Protein AF-A0A2N5KR22-F1 (afdb_monomer)

Solvent-accessible surface area (backbone atoms only — not comparable to full-atom values): 5818 Å² total; per-residue (Å²): 131,83,68,74,38,32,64,61,71,84,89,62,55,56,68,60,38,45,53,48,35,46,60,48,21,77,74,44,60,75,69,52,14,54,55,34,52,60,44,80,78,67,68,94,48,79,96,45,46,79,30,46,75,35,25,18,42,48,71,52,54,50,52,42,28,62,75,69,72,47,56,73,71,57,40,55,50,42,51,50,52,36,47,74,48,37,38,18,33,44,55,44,50,50,41,43,53,53,54,53,62,75,74,108

Foldseek 3Di:
DDDQFQDADPPDDLVVLLVVLQVVLVVDDVLLVVLSVLSVVLDDDPVCVVQSRAGAGVVLLVLLCVLSVHDDPRSVSNSVSCNVSRHTNSSSVSSNVVSVVVVD

pLDDT: mean 92.42, std 8.61, range [47.16, 98.44]

Mean predicted aligned error: 3.44 Å

Structure (mmCIF, N/CA/C/O backbone):
data_AF-A0A2N5KR22-F1
#
_entry.id   AF-A0A2N5KR22-F1
#
loop_
_atom_site.group_PDB
_atom_site.id
_atom_site.type_symbol
_atom_site.label_atom_id
_atom_site.label_alt_id
_atom_site.label_comp_id
_atom_site.label_asym_id
_atom_site.label_entity_id
_atom_site.label_seq_id
_atom_site.pdbx_PDB_ins_code
_atom_site.Cartn_x
_atom_site.Cartn_y
_atom_site.Cartn_z
_atom_site.occupancy
_atom_site.B_iso_or_equiv
_atom_site.auth_seq_id
_atom_site.auth_comp_id
_atom_site.auth_asym_id
_atom_site.auth_atom_id
_atom_site.pdbx_PDB_model_num
ATOM 1 N N . MET A 1 1 ? -10.400 3.507 -18.152 1.00 47.16 1 MET A N 1
ATOM 2 C CA . MET A 1 1 ? -10.446 2.326 -17.262 1.00 47.16 1 MET A CA 1
ATOM 3 C C . MET A 1 1 ? -9.084 2.183 -16.614 1.00 47.16 1 MET A C 1
ATOM 5 O O . MET A 1 1 ? -8.102 2.185 -17.346 1.00 47.16 1 MET A O 1
ATOM 9 N N . ARG A 1 2 ? -9.010 2.102 -15.281 1.00 63.50 2 ARG A N 1
ATOM 10 C CA . ARG A 1 2 ? -7.782 1.649 -14.611 1.00 63.50 2 ARG A CA 1
ATOM 11 C C . ARG A 1 2 ? -7.513 0.202 -15.036 1.00 63.50 2 ARG A C 1
ATOM 13 O O . ARG A 1 2 ? -8.462 -0.558 -15.234 1.00 63.50 2 ARG A O 1
ATOM 20 N N . GLY A 1 3 ? -6.246 -0.164 -15.220 1.00 75.88 3 GLY A N 1
ATOM 21 C CA . GLY A 1 3 ? -5.867 -1.573 -15.355 1.00 75.88 3 GLY A CA 1
ATOM 22 C C . GLY A 1 3 ? -6.217 -2.353 -14.081 1.00 75.88 3 GLY A C 1
ATOM 23 O O . GLY A 1 3 ? -6.673 -1.779 -13.100 1.00 75.88 3 GLY A O 1
ATOM 24 N N . ARG A 1 4 ? -5.983 -3.671 -14.052 1.00 92.12 4 ARG A N 1
ATOM 25 C CA . ARG A 1 4 ? -6.224 -4.473 -12.829 1.00 92.12 4 ARG A CA 1
ATOM 26 C C . ARG A 1 4 ? -5.252 -4.149 -11.687 1.00 92.12 4 ARG A C 1
ATOM 28 O O . ARG A 1 4 ? -5.541 -4.439 -10.530 1.00 92.12 4 ARG A O 1
ATOM 35 N N . ARG A 1 5 ? -4.103 -3.555 -12.011 1.00 95.25 5 ARG A N 1
ATOM 36 C CA . ARG A 1 5 ? -3.016 -3.259 -11.078 1.00 95.25 5 ARG A CA 1
ATOM 37 C C . ARG A 1 5 ? -2.600 -1.801 -11.171 1.00 95.25 5 ARG A C 1
ATOM 39 O O . ARG A 1 5 ? -2.725 -1.198 -12.238 1.00 95.25 5 ARG A O 1
ATOM 46 N N . VAL A 1 6 ? -2.044 -1.303 -10.071 1.00 94.75 6 VAL A N 1
ATOM 47 C CA . VAL A 1 6 ? -1.240 -0.082 -10.030 1.00 94.75 6 VAL A CA 1
ATOM 48 C C . VAL A 1 6 ? -0.216 -0.124 -11.173 1.00 94.75 6 VAL A C 1
ATOM 50 O O . VAL A 1 6 ? 0.457 -1.151 -11.327 1.00 94.75 6 VAL A O 1
ATOM 53 N N . PRO A 1 7 ? -0.107 0.939 -11.993 1.00 92.75 7 PRO A N 1
ATOM 54 C CA . PRO A 1 7 ? 0.935 1.041 -13.006 1.00 92.75 7 PRO A CA 1
ATOM 55 C C . PRO A 1 7 ? 2.311 0.858 -12.368 1.00 92.75 7 PRO A C 1
ATOM 57 O O . PRO A 1 7 ? 2.594 1.433 -11.321 1.00 92.75 7 PRO A O 1
ATOM 60 N N . PHE A 1 8 ? 3.144 0.020 -12.973 1.00 88.19 8 PHE A N 1
ATOM 61 C CA . PHE A 1 8 ? 4.439 -0.339 -12.417 1.00 88.19 8 PHE A CA 1
ATOM 62 C C . PHE A 1 8 ? 5.453 -0.450 -13.544 1.00 88.19 8 PHE A C 1
ATOM 64 O O . PHE A 1 8 ? 5.374 -1.373 -14.357 1.00 88.19 8 PHE A O 1
ATOM 71 N N . ASP A 1 9 ? 6.396 0.486 -13.571 1.00 80.25 9 ASP A N 1
ATOM 72 C CA . ASP A 1 9 ? 7.478 0.489 -14.544 1.00 80.25 9 ASP A CA 1
ATOM 73 C C . ASP A 1 9 ? 8.689 -0.255 -13.970 1.00 80.25 9 ASP A C 1
ATOM 75 O O . ASP A 1 9 ? 9.176 0.032 -12.873 1.00 80.25 9 ASP A O 1
ATOM 79 N N . ALA A 1 10 ? 9.188 -1.239 -14.716 1.00 64.50 10 ALA A N 1
ATOM 80 C CA . ALA A 1 10 ? 10.449 -1.894 -14.399 1.00 64.50 10 ALA A CA 1
ATOM 81 C C . ALA A 1 10 ? 11.630 -1.014 -14.866 1.00 64.50 10 ALA A C 1
ATOM 83 O O . ALA A 1 10 ? 11.534 -0.419 -15.942 1.00 64.50 10 ALA A O 1
ATOM 84 N N . PRO A 1 11 ? 12.760 -0.950 -14.132 1.00 60.09 11 PRO A N 1
ATOM 85 C CA . PRO A 1 11 ? 13.100 -1.696 -12.920 1.00 60.09 11 PRO A CA 1
ATOM 86 C C . PRO A 1 11 ? 12.982 -0.827 -11.654 1.00 60.09 11 PRO A C 1
ATOM 88 O O . PRO A 1 11 ? 13.963 -0.249 -11.182 1.00 60.09 11 PRO A O 1
ATOM 91 N N . ALA A 1 12 ? 11.791 -0.723 -11.065 1.00 71.62 12 ALA A N 1
ATOM 92 C CA . ALA A 1 12 ? 11.668 -0.085 -9.760 1.00 71.62 12 ALA A CA 1
ATOM 93 C C . ALA A 1 12 ? 12.253 -0.983 -8.648 1.00 71.62 12 ALA A C 1
ATOM 95 O O . ALA A 1 12 ? 11.888 -2.150 -8.512 1.00 71.62 12 ALA A O 1
ATOM 96 N N . HIS A 1 13 ? 13.168 -0.440 -7.837 1.00 87.81 13 HIS A N 1
ATOM 97 C CA . HIS A 1 13 ? 13.760 -1.152 -6.700 1.00 87.81 13 HIS A CA 1
ATOM 98 C C . HIS A 1 13 ? 12.812 -1.122 -5.497 1.00 87.81 13 HIS A C 1
ATOM 100 O O . HIS A 1 13 ? 12.501 -0.046 -4.983 1.00 87.81 13 HIS A O 1
ATOM 106 N N . PHE A 1 14 ? 12.383 -2.296 -5.032 1.00 93.00 14 PHE A N 1
ATOM 107 C CA . PHE A 1 14 ? 11.381 -2.454 -3.974 1.00 93.00 14 PHE A CA 1
ATOM 108 C C . PHE A 1 14 ? 11.694 -1.653 -2.699 1.00 93.00 14 PHE A C 1
ATOM 110 O O . PHE A 1 14 ? 10.817 -0.977 -2.161 1.00 93.00 14 PHE A O 1
ATOM 117 N N . GLU A 1 15 ? 12.944 -1.668 -2.237 1.00 94.12 15 GLU A N 1
ATOM 118 C CA . GLU A 1 15 ? 13.376 -0.932 -1.047 1.00 94.12 15 GLU A CA 1
ATOM 119 C C . GLU A 1 15 ? 13.249 0.577 -1.241 1.00 94.12 15 GLU A C 1
ATOM 121 O O . GLU A 1 15 ? 12.761 1.269 -0.352 1.00 94.12 15 GLU A O 1
ATOM 126 N N . ARG A 1 16 ? 13.613 1.088 -2.425 1.00 93.56 16 ARG A N 1
ATOM 127 C CA . ARG A 1 16 ? 13.468 2.516 -2.741 1.00 93.56 16 ARG A CA 1
ATOM 128 C C . ARG A 1 16 ? 12.004 2.930 -2.764 1.00 93.56 16 ARG A C 1
ATOM 130 O O . ARG A 1 16 ? 11.676 3.998 -2.264 1.00 93.56 16 ARG A O 1
ATOM 137 N N . LEU A 1 17 ? 11.127 2.081 -3.301 1.00 95.12 17 LEU A N 1
ATOM 138 C CA . LEU A 1 17 ? 9.685 2.324 -3.259 1.00 95.12 17 LEU A CA 1
ATOM 139 C C . LEU A 1 17 ? 9.147 2.299 -1.822 1.00 95.12 17 LEU A C 1
ATOM 141 O O . LEU A 1 17 ? 8.285 3.103 -1.480 1.00 95.12 17 LEU A O 1
ATOM 145 N N . THR A 1 18 ? 9.669 1.414 -0.966 1.00 96.94 18 THR A N 1
ATOM 146 C CA . THR A 1 18 ? 9.316 1.381 0.463 1.00 96.94 18 THR A CA 1
ATOM 147 C C . THR A 1 18 ? 9.763 2.666 1.169 1.00 96.94 18 THR A C 1
ATOM 149 O O . THR A 1 18 ? 8.984 3.270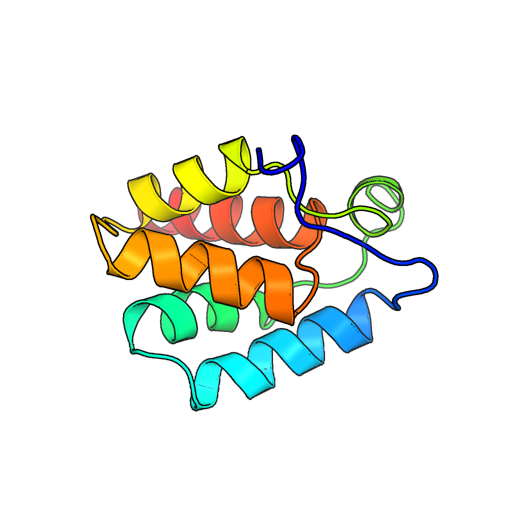 1.903 1.00 96.94 18 THR A O 1
ATOM 152 N N . GLU A 1 19 ? 10.997 3.119 0.939 1.00 96.19 19 GLU A N 1
ATOM 153 C CA . GLU A 1 19 ? 11.514 4.373 1.499 1.00 96.19 19 GLU A CA 1
ATOM 154 C C . GLU A 1 19 ? 10.713 5.587 1.025 1.00 96.19 19 GLU A C 1
ATOM 156 O O . GLU A 1 19 ? 10.358 6.447 1.832 1.00 96.19 19 GLU A O 1
ATOM 161 N N . GLU A 1 20 ? 10.398 5.648 -0.269 1.00 95.56 20 GLU A N 1
ATOM 162 C CA . GLU A 1 20 ? 9.601 6.732 -0.833 1.00 95.56 20 GLU A CA 1
ATOM 163 C C . GLU A 1 20 ? 8.189 6.740 -0.249 1.00 95.56 20 GLU A C 1
ATOM 165 O O . GLU A 1 20 ? 7.704 7.793 0.160 1.00 95.56 20 GLU A O 1
ATOM 170 N N . ALA A 1 21 ? 7.565 5.570 -0.088 1.00 96.94 21 ALA A N 1
ATOM 171 C CA . ALA A 1 21 ? 6.266 5.459 0.564 1.00 96.94 21 ALA A CA 1
ATOM 172 C C . ALA A 1 21 ? 6.282 6.041 1.983 1.00 96.94 21 ALA A C 1
ATOM 174 O O . ALA A 1 21 ? 5.361 6.762 2.364 1.00 96.94 21 ALA A O 1
ATOM 175 N N . LEU A 1 22 ? 7.339 5.778 2.754 1.00 97.75 22 LEU A N 1
ATOM 176 C CA . LEU A 1 22 ? 7.494 6.320 4.104 1.00 97.75 22 LEU A CA 1
ATOM 177 C C . LEU A 1 22 ? 7.729 7.835 4.107 1.00 97.75 22 LEU A C 1
ATOM 179 O O . LEU A 1 22 ? 7.227 8.517 4.995 1.00 97.75 22 LEU A O 1
ATOM 183 N N . ARG A 1 23 ? 8.438 8.387 3.115 1.00 96.44 23 ARG A N 1
ATOM 184 C CA . ARG A 1 23 ? 8.595 9.847 2.969 1.00 96.44 23 ARG A CA 1
ATOM 185 C C . ARG A 1 23 ? 7.286 10.526 2.586 1.00 96.44 23 ARG A C 1
ATOM 187 O O . ARG A 1 23 ? 6.9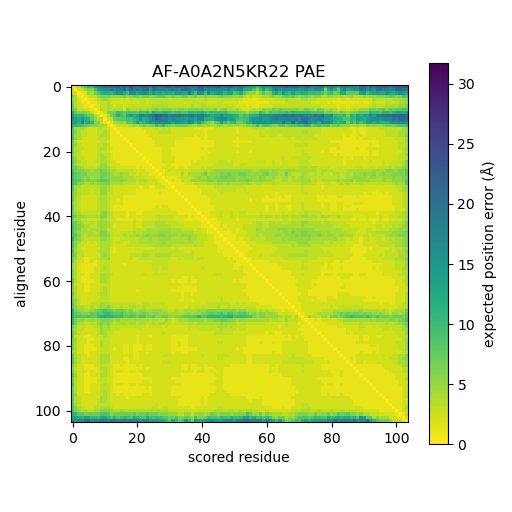41 11.557 3.161 1.00 96.44 23 ARG A O 1
ATOM 194 N N . VAL A 1 24 ? 6.560 9.948 1.632 1.00 95.12 24 VAL A N 1
ATOM 195 C CA . VAL A 1 24 ? 5.244 10.430 1.196 1.00 95.12 24 VAL A CA 1
ATOM 196 C C . VAL A 1 24 ? 4.251 10.380 2.359 1.00 95.12 24 VAL A C 1
ATOM 198 O O . VAL A 1 24 ? 3.483 11.320 2.545 1.00 95.12 24 VAL A O 1
ATOM 201 N N . ALA A 1 25 ? 4.349 9.375 3.234 1.00 96.56 25 ALA A N 1
ATOM 202 C CA . ALA A 1 25 ? 3.501 9.250 4.418 1.00 96.56 25 ALA A CA 1
ATOM 203 C C . ALA A 1 25 ? 3.500 10.478 5.349 1.00 96.56 25 ALA A C 1
ATOM 205 O O . ALA A 1 25 ? 2.520 10.699 6.063 1.00 96.56 25 ALA A O 1
ATOM 206 N N . GLU A 1 26 ? 4.580 11.265 5.353 1.00 94.56 26 GLU A N 1
ATOM 207 C CA . GLU A 1 26 ? 4.708 12.473 6.176 1.00 94.56 26 GLU A CA 1
ATOM 208 C C . GLU A 1 26 ? 4.044 13.711 5.562 1.00 94.56 26 GLU A C 1
ATOM 210 O O . GLU A 1 26 ? 3.859 14.716 6.246 1.00 94.56 26 GLU A O 1
ATOM 215 N N . ARG A 1 27 ? 3.685 13.653 4.278 1.00 93.00 27 ARG A N 1
ATOM 216 C CA . ARG A 1 27 ? 3.078 14.764 3.528 1.00 93.00 27 ARG A CA 1
ATOM 217 C C . ARG A 1 27 ? 1.629 14.490 3.141 1.00 93.00 27 ARG A C 1
ATOM 219 O O . ARG A 1 27 ? 0.893 15.425 2.845 1.00 93.00 27 ARG A O 1
ATOM 226 N N . GLU A 1 28 ? 1.241 13.221 3.135 1.00 90.69 28 GLU A N 1
ATOM 227 C CA . GLU A 1 28 ? -0.109 12.788 2.807 1.00 90.69 28 GLU A CA 1
ATOM 228 C C . GLU A 1 28 ? -1.110 13.041 3.947 1.00 90.69 28 GLU A C 1
ATOM 230 O O . GLU A 1 28 ? -0.733 13.084 5.126 1.00 90.69 28 GLU A O 1
ATOM 235 N N . PRO A 1 29 ? -2.413 13.137 3.627 1.00 89.06 29 PRO A N 1
ATOM 236 C CA . PRO A 1 29 ? -3.473 13.259 4.618 1.00 89.06 29 PRO A CA 1
ATOM 237 C C . PRO A 1 29 ? -3.445 12.144 5.674 1.00 89.06 29 PRO A C 1
ATOM 239 O O . PRO A 1 29 ? -2.954 11.038 5.411 1.00 89.06 29 PRO A O 1
ATOM 242 N N . PRO A 1 30 ? -4.013 12.384 6.875 1.00 88.06 30 PRO A N 1
ATOM 243 C CA . PRO A 1 30 ? -3.803 11.525 8.040 1.00 88.06 30 PRO A CA 1
ATOM 244 C C . PRO A 1 30 ? -4.077 10.029 7.828 1.00 88.06 30 PRO A C 1
ATOM 246 O O . PRO A 1 30 ? -3.377 9.199 8.412 1.00 88.06 30 PRO A O 1
ATOM 249 N N . TYR A 1 31 ? -5.074 9.659 7.019 1.00 89.25 31 TYR A N 1
ATOM 250 C CA . TYR A 1 31 ? -5.420 8.256 6.771 1.00 89.25 31 TYR A CA 1
ATOM 251 C C . TYR A 1 31 ? -4.469 7.589 5.760 1.00 89.25 31 TYR A C 1
ATOM 253 O O . TYR A 1 31 ? -3.976 6.498 6.049 1.00 89.25 31 TYR A O 1
ATOM 261 N N . VAL A 1 32 ? -4.126 8.245 4.640 1.00 94.12 32 VAL A N 1
ATOM 262 C CA . VAL A 1 32 ? -3.132 7.733 3.673 1.00 94.12 32 VAL A CA 1
ATOM 263 C C . VAL A 1 32 ? -1.776 7.608 4.355 1.00 94.12 32 VAL A C 1
ATOM 265 O O . VAL A 1 32 ? -1.164 6.538 4.334 1.00 94.12 32 VAL A O 1
ATOM 268 N N . GLY A 1 33 ? -1.338 8.665 5.044 1.00 95.81 33 GLY A N 1
ATOM 269 C CA . GLY A 1 33 ? -0.073 8.661 5.769 1.00 95.81 33 GLY A CA 1
ATOM 270 C C . GLY A 1 33 ? -0.017 7.558 6.827 1.00 95.81 33 GLY A C 1
ATOM 271 O O . GLY A 1 33 ? 1.010 6.907 7.010 1.00 95.81 33 GLY A O 1
ATOM 272 N N . ARG A 1 34 ? -1.131 7.264 7.510 1.00 95.25 34 ARG A N 1
ATOM 273 C CA . ARG A 1 34 ? -1.195 6.146 8.467 1.00 95.25 34 ARG A CA 1
ATOM 274 C C . ARG A 1 34 ? -1.012 4.786 7.794 1.00 95.25 34 ARG A C 1
ATOM 276 O O . ARG A 1 34 ? -0.327 3.943 8.370 1.00 95.25 34 ARG A O 1
ATOM 283 N N . LEU A 1 35 ? -1.604 4.565 6.620 1.00 97.06 35 LEU A N 1
ATOM 284 C CA . LEU A 1 35 ? -1.439 3.317 5.871 1.00 97.06 35 LEU A CA 1
ATOM 285 C C . LEU A 1 35 ? -0.002 3.127 5.392 1.00 97.06 35 LEU A C 1
ATOM 287 O O . LEU A 1 35 ? 0.568 2.058 5.596 1.00 97.06 35 LEU A O 1
ATOM 291 N N . LEU A 1 36 ? 0.602 4.166 4.817 1.00 97.75 36 LEU A N 1
ATOM 292 C CA . LEU A 1 36 ? 1.970 4.101 4.306 1.00 97.75 36 LEU A CA 1
ATOM 293 C C . LEU A 1 36 ? 2.992 3.846 5.426 1.00 97.75 36 LEU A C 1
ATOM 295 O O . LEU A 1 36 ? 3.900 3.036 5.251 1.00 97.75 36 LEU A O 1
ATOM 299 N N . ARG A 1 37 ? 2.795 4.416 6.625 1.00 97.88 37 ARG A N 1
ATOM 300 C CA . ARG A 1 37 ? 3.649 4.137 7.801 1.00 97.88 37 ARG A CA 1
ATOM 301 C C . ARG A 1 37 ? 3.649 2.667 8.238 1.00 97.88 37 ARG A C 1
ATOM 303 O O . ARG A 1 37 ? 4.580 2.240 8.918 1.00 97.88 37 ARG A O 1
ATOM 310 N N . LEU A 1 38 ? 2.658 1.860 7.843 1.00 97.75 38 LEU A N 1
ATOM 311 C CA . LEU A 1 38 ? 2.663 0.413 8.113 1.00 97.75 38 LEU A CA 1
ATOM 312 C C . LEU A 1 38 ? 3.773 -0.332 7.362 1.00 97.75 38 LEU A C 1
ATO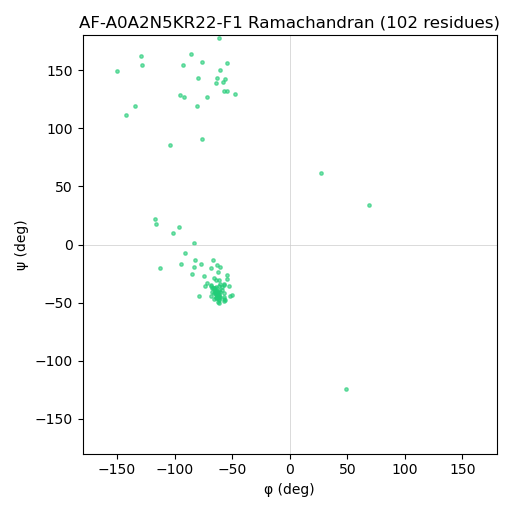M 314 O O . LEU A 1 38 ? 4.059 -1.478 7.704 1.00 97.75 38 LEU A O 1
ATOM 318 N N . LEU A 1 39 ? 4.406 0.306 6.375 1.00 98.00 39 LEU A N 1
ATOM 319 C CA . LEU A 1 39 ? 5.514 -0.251 5.605 1.00 98.00 39 LEU A CA 1
ATOM 320 C C . LEU A 1 39 ? 6.882 -0.109 6.294 1.00 98.00 39 LEU A C 1
ATOM 322 O O . LEU A 1 39 ? 7.873 -0.560 5.731 1.00 98.00 39 LEU A O 1
ATOM 326 N N . ALA A 1 40 ? 6.961 0.464 7.502 1.00 96.88 40 ALA A N 1
ATOM 327 C C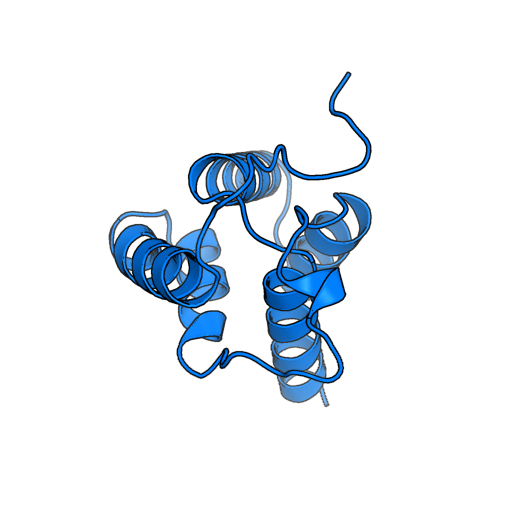A . ALA A 1 40 ? 8.231 0.739 8.189 1.00 96.88 40 ALA A CA 1
ATOM 328 C C . ALA A 1 40 ? 9.148 -0.495 8.347 1.00 96.88 40 ALA A C 1
ATOM 330 O O . ALA A 1 40 ? 10.371 -0.369 8.365 1.00 96.88 40 ALA A O 1
ATOM 331 N N . ASP A 1 41 ? 8.563 -1.691 8.436 1.00 95.12 41 ASP A N 1
ATOM 332 C CA . ASP A 1 41 ? 9.262 -2.977 8.519 1.00 95.12 41 ASP A CA 1
ATOM 333 C C . ASP A 1 41 ? 9.000 -3.894 7.310 1.00 95.12 41 ASP A C 1
ATOM 335 O O . ASP A 1 41 ? 9.236 -5.103 7.366 1.00 95.12 41 ASP A O 1
ATOM 339 N N . CYS A 1 42 ? 8.516 -3.337 6.199 1.00 97.12 42 CYS A N 1
ATOM 340 C CA . CYS A 1 42 ? 8.290 -4.073 4.963 1.00 97.12 42 CYS A CA 1
ATOM 341 C C . CYS A 1 42 ? 9.625 -4.316 4.247 1.00 97.12 42 CYS A C 1
ATOM 343 O O . CYS A 1 42 ? 1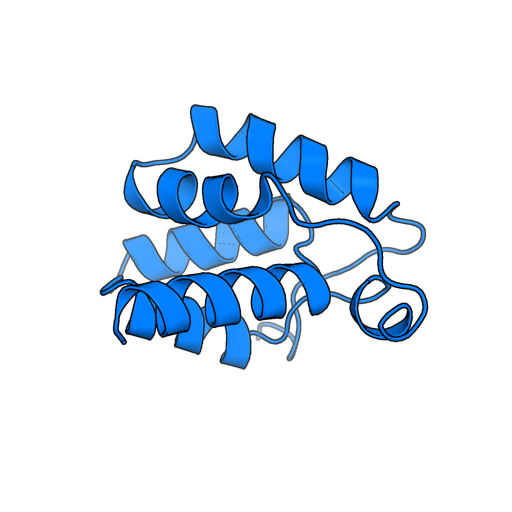0.098 -3.493 3.470 1.00 97.12 42 CYS A O 1
ATOM 345 N N . ARG A 1 43 ? 10.263 -5.450 4.545 1.00 94.56 43 ARG A N 1
ATOM 346 C CA . ARG A 1 43 ? 11.536 -5.853 3.932 1.00 94.56 43 ARG A CA 1
ATOM 347 C C . ARG A 1 43 ? 11.332 -6.736 2.699 1.00 94.56 43 ARG A C 1
ATOM 349 O O . ARG A 1 43 ? 10.299 -7.420 2.619 1.00 94.56 43 ARG A O 1
ATOM 356 N N . PRO A 1 44 ? 12.310 -6.739 1.772 1.00 93.50 44 PRO A N 1
ATOM 357 C CA . PRO A 1 44 ? 12.322 -7.683 0.674 1.00 93.50 44 PRO A CA 1
ATOM 358 C C . PRO A 1 44 ? 12.273 -9.124 1.177 1.00 93.50 44 PRO A C 1
ATOM 360 O O . PRO A 1 44 ? 12.892 -9.448 2.190 1.00 93.50 44 PRO A O 1
ATOM 363 N N . LEU A 1 45 ? 11.556 -9.981 0.459 1.00 93.44 45 LEU A N 1
ATOM 364 C CA . LEU A 1 45 ? 11.438 -11.410 0.723 1.00 93.44 45 LEU A CA 1
ATOM 365 C C . LEU A 1 45 ? 11.610 -12.171 -0.590 1.00 93.44 45 LEU A C 1
ATOM 367 O O . LEU A 1 45 ? 10.833 -11.979 -1.528 1.00 93.44 45 LEU A O 1
ATOM 371 N N . ALA A 1 46 ? 12.625 -13.033 -0.657 1.00 92.38 46 ALA A N 1
ATOM 372 C CA . ALA A 1 46 ? 12.988 -13.751 -1.879 1.00 92.38 46 ALA A CA 1
ATOM 373 C C . ALA A 1 46 ? 11.850 -14.662 -2.365 1.00 92.38 46 ALA A C 1
ATOM 375 O O . ALA A 1 46 ? 11.541 -14.704 -3.554 1.00 92.38 46 ALA A O 1
ATOM 376 N N . GLU A 1 47 ? 11.154 -15.320 -1.437 1.00 93.94 47 GLU A N 1
ATOM 377 C CA . GLU A 1 47 ? 9.995 -16.169 -1.711 1.00 93.94 47 GLU A CA 1
ATOM 378 C C . GLU A 1 47 ? 8.800 -15.403 -2.314 1.00 93.94 47 GLU A C 1
ATOM 380 O O . GLU A 1 47 ? 7.916 -16.000 -2.930 1.00 93.94 47 GLU A O 1
ATOM 385 N N . LEU A 1 48 ? 8.785 -14.072 -2.185 1.00 92.31 48 LEU A N 1
ATOM 386 C CA . LEU A 1 48 ? 7.761 -13.179 -2.729 1.00 92.31 48 LEU A CA 1
ATOM 387 C C . LEU A 1 48 ? 8.322 -12.208 -3.775 1.00 92.31 48 LEU A C 1
ATOM 389 O O . LEU A 1 48 ? 7.683 -11.193 -4.043 1.00 92.31 48 LEU A O 1
ATOM 393 N N . ALA A 1 49 ? 9.461 -12.515 -4.410 1.00 91.50 49 ALA A N 1
ATOM 394 C CA . ALA A 1 49 ? 10.080 -11.646 -5.418 1.00 91.50 49 ALA A CA 1
ATOM 395 C C . ALA A 1 49 ? 9.088 -11.193 -6.505 1.00 91.50 49 ALA A C 1
ATOM 397 O O . ALA A 1 49 ? 8.962 -10.008 -6.800 1.00 91.50 49 ALA A O 1
ATOM 398 N N . HIS A 1 50 ? 8.261 -12.120 -6.984 1.00 92.19 50 HIS A N 1
ATOM 399 C CA . HIS A 1 50 ? 7.228 -11.853 -7.981 1.00 92.19 50 HIS A CA 1
ATOM 400 C C . HIS A 1 50 ? 6.135 -10.857 -7.523 1.00 92.19 50 HIS A C 1
ATOM 402 O O . HIS A 1 50 ? 5.461 -10.260 -8.360 1.00 92.19 50 HIS A O 1
ATOM 408 N N . GLU A 1 51 ? 5.909 -10.687 -6.213 1.00 94.62 51 GLU A N 1
ATOM 409 C CA . GLU A 1 51 ? 4.995 -9.674 -5.658 1.00 94.62 51 GLU A CA 1
ATOM 410 C C . GLU A 1 51 ? 5.665 -8.297 -5.526 1.00 94.62 51 GLU A C 1
ATOM 412 O O . GLU A 1 51 ? 4.964 -7.291 -5.424 1.00 94.62 51 GLU A O 1
ATOM 417 N N . GLN A 1 52 ? 6.999 -8.244 -5.523 1.00 94.50 52 GLN A N 1
ATOM 418 C CA . GLN A 1 52 ? 7.798 -7.016 -5.427 1.00 94.50 52 GLN A CA 1
ATOM 419 C C . GLN A 1 52 ? 7.999 -6.347 -6.789 1.00 94.50 52 GLN A C 1
ATOM 421 O O . GLN A 1 52 ? 8.201 -5.142 -6.856 1.00 94.50 52 GLN A O 1
ATOM 426 N N . GLU A 1 53 ? 7.926 -7.125 -7.867 1.00 93.12 53 GLU A N 1
ATOM 427 C CA . GLU A 1 53 ? 8.219 -6.697 -9.243 1.00 93.12 53 GLU A CA 1
ATOM 428 C C . GLU A 1 53 ? 6.962 -6.300 -10.034 1.00 93.12 53 GLU A C 1
ATOM 430 O O . GLU A 1 53 ? 6.975 -6.224 -11.263 1.00 93.12 53 GLU A O 1
ATOM 435 N N . ARG A 1 54 ? 5.836 -6.081 -9.346 1.00 94.25 54 ARG A N 1
ATOM 436 C CA . ARG A 1 54 ? 4.574 -5.680 -9.973 1.00 94.25 54 ARG A CA 1
ATOM 437 C C . ARG A 1 54 ? 3.730 -4.830 -9.045 1.00 94.25 54 ARG A C 1
ATOM 439 O O . ARG A 1 54 ? 3.710 -5.047 -7.832 1.00 94.25 54 ARG A O 1
ATOM 446 N N . GLY A 1 55 ? 2.949 -3.937 -9.642 1.00 96.12 55 GLY A N 1
ATOM 447 C CA . GLY A 1 55 ? 1.992 -3.113 -8.921 1.00 96.12 55 GLY A CA 1
ATOM 448 C C . GLY A 1 55 ? 0.924 -3.933 -8.196 1.00 96.12 55 GLY A C 1
ATOM 449 O O . GLY A 1 55 ? 0.533 -5.032 -8.623 1.00 96.12 55 GLY A O 1
ATOM 450 N N . ALA A 1 56 ? 0.441 -3.379 -7.089 1.00 97.19 56 ALA A N 1
ATOM 451 C CA . ALA A 1 56 ? -0.657 -3.932 -6.316 1.00 97.19 56 ALA A CA 1
ATOM 452 C C . ALA A 1 56 ? -1.916 -4.071 -7.173 1.00 97.19 56 ALA A C 1
ATOM 454 O O . ALA A 1 56 ? -2.239 -3.185 -7.962 1.00 97.19 56 ALA A O 1
ATOM 455 N N . HIS A 1 57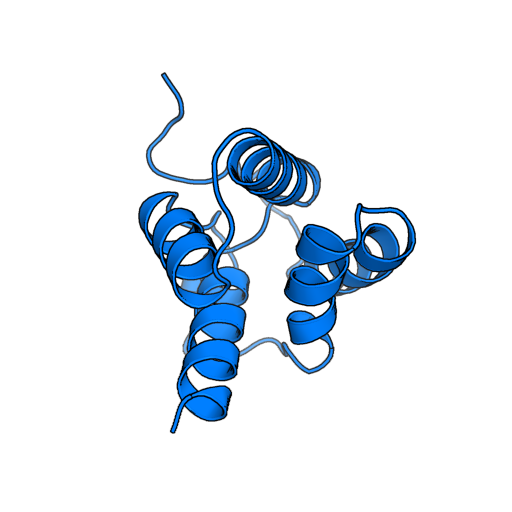 ? -2.651 -5.169 -7.003 1.00 96.81 57 HIS A N 1
ATOM 456 C CA . HIS A 1 57 ? -4.018 -5.246 -7.528 1.00 96.81 57 HIS A CA 1
ATOM 457 C C . HIS A 1 57 ? -4.920 -4.226 -6.838 1.00 96.81 57 HIS A C 1
ATOM 459 O O . HIS A 1 57 ? -4.858 -4.093 -5.613 1.00 96.81 57 HIS A O 1
ATOM 465 N N . TYR A 1 58 ? -5.800 -3.569 -7.598 1.00 96.69 58 TYR A N 1
ATOM 466 C CA . TYR A 1 58 ? -6.767 -2.636 -7.009 1.00 96.69 58 TYR A CA 1
ATOM 467 C C . TYR A 1 58 ? -7.691 -3.333 -6.005 1.00 96.69 58 TYR A C 1
ATOM 469 O O . TYR A 1 58 ? -7.928 -2.768 -4.949 1.00 96.69 58 TYR A O 1
ATOM 477 N N . ASP A 1 59 ? -8.053 -4.602 -6.215 1.00 96.75 59 ASP A N 1
ATOM 478 C CA . ASP A 1 59 ? -8.827 -5.382 -5.234 1.00 96.75 59 ASP A CA 1
ATOM 479 C C . ASP A 1 59 ? -8.133 -5.467 -3.856 1.00 96.75 59 ASP A C 1
ATOM 481 O O . ASP A 1 59 ? -8.783 -5.475 -2.810 1.00 96.75 59 ASP A O 1
ATOM 485 N N . ARG A 1 60 ? -6.788 -5.507 -3.820 1.00 97.69 60 ARG A N 1
ATOM 486 C CA . ARG A 1 60 ? -6.033 -5.459 -2.555 1.00 97.69 60 ARG A CA 1
ATOM 487 C C . ARG A 1 60 ? -6.058 -4.054 -1.951 1.00 97.69 60 ARG A C 1
ATOM 489 O O . ARG A 1 60 ? -6.101 -3.934 -0.730 1.00 97.69 60 ARG A O 1
ATOM 496 N N . LEU A 1 61 ? -6.033 -3.005 -2.775 1.00 97.44 61 LEU A N 1
ATOM 497 C CA . LEU A 1 61 ? -6.159 -1.622 -2.307 1.00 97.44 61 LEU A CA 1
ATOM 498 C C . LEU A 1 61 ? -7.558 -1.339 -1.743 1.00 97.44 61 LEU A C 1
ATOM 500 O O . LEU A 1 61 ? -7.656 -0.662 -0.719 1.00 97.44 61 LEU A O 1
ATOM 504 N N . ASP A 1 62 ? -8.600 -1.902 -2.353 1.00 96.31 62 ASP A N 1
ATOM 505 C CA . ASP A 1 62 ? -9.988 -1.845 -1.885 1.00 96.31 62 ASP A CA 1
ATOM 506 C C . ASP A 1 62 ? -10.109 -2.502 -0.515 1.00 96.31 62 ASP A C 1
ATOM 508 O O . ASP A 1 62 ? -10.568 -1.874 0.439 1.00 96.31 62 ASP A O 1
ATOM 512 N N . LEU A 1 63 ? -9.575 -3.721 -0.386 1.00 97.56 63 LEU A N 1
ATOM 513 C CA . LEU A 1 63 ? -9.549 -4.439 0.883 1.00 97.56 63 LEU A CA 1
ATOM 514 C C . LEU A 1 63 ? -8.805 -3.658 1.979 1.00 97.56 63 LEU A C 1
ATOM 516 O O . LEU A 1 63 ? -9.232 -3.659 3.132 1.00 97.56 63 LEU A O 1
ATOM 520 N N . ILE A 1 64 ? -7.699 -2.983 1.653 1.00 97.69 64 ILE A N 1
ATOM 521 C CA . ILE A 1 64 ? -6.994 -2.113 2.610 1.00 97.69 64 ILE A CA 1
ATOM 522 C C . ILE A 1 64 ? -7.903 -0.974 3.069 1.00 97.69 64 ILE A C 1
ATOM 524 O O . ILE A 1 64 ? -7.999 -0.731 4.272 1.00 97.69 64 ILE A O 1
ATOM 528 N N . ALA A 1 65 ? -8.578 -0.300 2.136 1.00 95.81 65 ALA A N 1
ATOM 529 C CA . ALA A 1 65 ? -9.497 0.780 2.464 1.00 95.81 65 ALA A CA 1
ATOM 530 C C . ALA A 1 65 ? -10.663 0.286 3.341 1.00 95.81 65 ALA A C 1
ATOM 532 O O . ALA A 1 65 ? -10.960 0.923 4.349 1.00 95.81 65 ALA A O 1
ATOM 533 N N . ASP A 1 66 ? -11.250 -0.879 3.045 1.00 95.69 66 ASP A N 1
ATOM 534 C CA . ASP A 1 66 ? -12.301 -1.492 3.877 1.00 95.69 66 ASP A CA 1
ATOM 535 C C . ASP A 1 66 ? -11.798 -1.823 5.293 1.00 95.69 66 ASP A C 1
ATOM 537 O O . ASP A 1 66 ? -12.449 -1.535 6.301 1.00 95.69 66 ASP A O 1
AT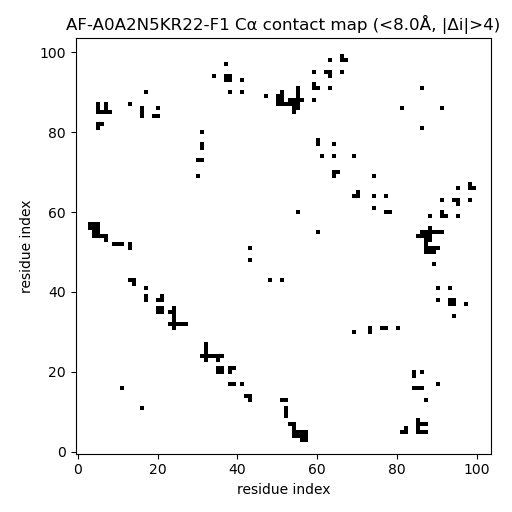OM 541 N N . LEU A 1 67 ? -10.604 -2.416 5.400 1.00 96.25 67 LEU A N 1
ATOM 542 C CA . LEU A 1 67 ? -9.997 -2.751 6.691 1.00 96.25 67 LEU A CA 1
ATOM 543 C C . LEU A 1 67 ? -9.638 -1.503 7.510 1.00 96.25 67 LEU A C 1
ATOM 545 O O . LEU A 1 67 ? -9.649 -1.554 8.744 1.00 96.25 67 LEU A O 1
ATOM 549 N N . ALA A 1 68 ? -9.336 -0.394 6.842 1.00 93.88 68 ALA A N 1
ATOM 550 C CA . ALA A 1 68 ? -8.986 0.876 7.461 1.00 93.88 68 ALA A CA 1
ATOM 551 C C . ALA A 1 68 ? -10.187 1.806 7.712 1.00 93.88 68 ALA A C 1
ATOM 553 O O . ALA A 1 68 ? -10.006 2.823 8.376 1.00 93.88 68 ALA A O 1
ATOM 554 N N . GLY A 1 69 ? -11.388 1.462 7.225 1.00 93.75 69 GLY A N 1
ATOM 555 C CA . GLY A 1 69 ? -12.582 2.310 7.337 1.00 93.75 69 GLY A CA 1
ATOM 556 C C . GLY A 1 69 ? -12.498 3.588 6.496 1.00 93.75 69 GLY A C 1
ATOM 557 O O . GLY A 1 69 ? -12.952 4.640 6.932 1.00 93.75 69 GLY A O 1
ATOM 558 N N . ILE A 1 70 ? -11.847 3.513 5.333 1.00 91.75 70 ILE A N 1
ATOM 559 C CA . ILE A 1 70 ? -11.657 4.635 4.408 1.00 91.75 70 ILE A CA 1
ATOM 560 C C . ILE A 1 70 ? -12.759 4.604 3.344 1.00 91.75 70 ILE A C 1
ATOM 562 O O . ILE A 1 70 ? -12.942 3.583 2.672 1.00 91.75 70 ILE A O 1
ATOM 566 N N . HIS A 1 71 ? -13.437 5.736 3.146 1.00 89.12 71 HIS A N 1
ATOM 567 C CA . HIS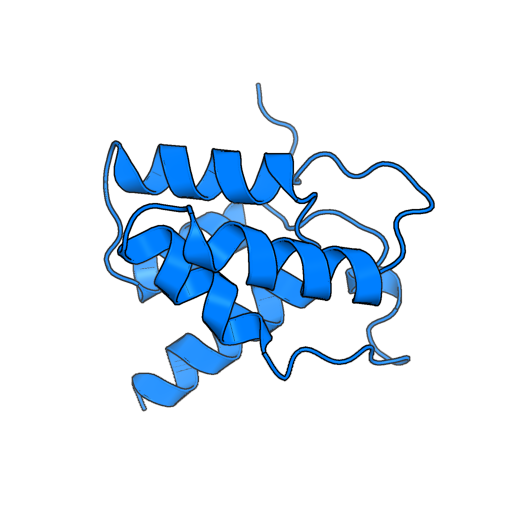 A 1 71 ? -14.594 5.868 2.256 1.00 89.12 71 HIS A CA 1
ATOM 568 C C . HIS A 1 71 ? -14.441 7.042 1.275 1.00 89.12 71 HIS A C 1
ATOM 570 O O . HIS A 1 71 ? -13.601 7.916 1.466 1.00 89.12 71 HIS A O 1
ATOM 576 N N . ASP A 1 72 ? -15.241 7.030 0.207 1.00 88.25 72 ASP A N 1
ATOM 577 C CA . ASP A 1 72 ? -15.430 8.144 -0.732 1.00 88.25 72 ASP A CA 1
ATOM 578 C C . ASP A 1 72 ? -14.126 8.786 -1.251 1.00 88.25 72 ASP A C 1
ATOM 580 O O . ASP A 1 72 ? -13.267 8.104 -1.824 1.00 88.25 72 ASP A O 1
ATOM 584 N N . ASP A 1 73 ? -13.970 10.100 -1.077 1.00 87.38 73 ASP A N 1
ATOM 585 C CA . ASP A 1 73 ? -12.829 10.871 -1.577 1.00 87.38 73 ASP A CA 1
ATOM 586 C C . ASP A 1 73 ? -11.498 10.398 -0.987 1.00 87.38 73 ASP A C 1
ATOM 588 O O . ASP A 1 73 ? -10.464 10.418 -1.667 1.00 87.38 73 ASP A O 1
ATOM 592 N N . ASP A 1 74 ? -11.518 9.887 0.242 1.00 88.31 74 ASP A N 1
ATOM 593 C CA . ASP A 1 74 ? -10.322 9.388 0.903 1.00 88.31 74 ASP A CA 1
ATOM 594 C C . ASP A 1 74 ? -9.812 8.110 0.225 1.00 88.31 74 ASP A C 1
ATOM 596 O O . ASP A 1 74 ? -8.607 7.911 0.038 1.00 88.31 74 ASP A O 1
ATOM 600 N N . ARG A 1 75 ? -10.731 7.265 -0.253 1.00 93.00 75 ARG A N 1
ATOM 601 C CA . ARG A 1 75 ? -10.393 6.066 -1.027 1.00 93.00 75 ARG A CA 1
ATOM 602 C C . ARG A 1 75 ? -9.777 6.438 -2.379 1.00 93.00 75 ARG A C 1
ATOM 604 O O . ARG A 1 75 ? -8.816 5.800 -2.812 1.00 93.00 75 ARG A O 1
ATOM 611 N N . LEU A 1 76 ? -10.252 7.507 -3.021 1.00 92.88 76 LEU A N 1
ATOM 612 C CA . LEU A 1 76 ? -9.645 8.005 -4.258 1.00 92.88 76 LEU A CA 1
ATOM 613 C C . LEU A 1 76 ? -8.213 8.509 -4.035 1.00 92.88 76 LEU A C 1
ATOM 615 O O . LEU A 1 76 ? -7.330 8.226 -4.848 1.00 92.88 76 LEU A O 1
ATOM 619 N N . GLN A 1 77 ? -7.976 9.234 -2.943 1.00 94.19 77 GLN A N 1
ATOM 620 C CA . GLN A 1 77 ? -6.640 9.708 -2.577 1.00 94.19 77 GLN A CA 1
ATOM 621 C C . GLN A 1 77 ? -5.698 8.548 -2.237 1.00 94.19 77 GLN A C 1
ATOM 623 O O . GLN A 1 77 ? -4.548 8.556 -2.669 1.00 94.19 77 GLN A O 1
ATOM 628 N N . TRP A 1 78 ? -6.200 7.503 -1.573 1.00 95.94 78 TRP A N 1
ATOM 629 C CA . TRP A 1 78 ? -5.440 6.275 -1.347 1.00 95.94 78 TRP A CA 1
ATOM 630 C C . TRP A 1 78 ? -4.958 5.638 -2.658 1.00 95.94 78 TRP A C 1
ATOM 632 O O . TRP A 1 78 ? -3.774 5.326 -2.788 1.00 95.94 78 TRP A O 1
ATOM 642 N N . TYR A 1 79 ? -5.828 5.507 -3.666 1.00 95.62 79 TYR A N 1
ATOM 643 C CA . TYR A 1 79 ? -5.405 4.982 -4.969 1.00 95.62 79 TYR A CA 1
ATOM 644 C C . TYR A 1 79 ? -4.374 5.873 -5.654 1.00 95.62 79 TYR A C 1
ATOM 646 O O . TYR A 1 79 ? -3.427 5.358 -6.240 1.00 95.62 79 TYR A O 1
ATOM 654 N N . ARG A 1 80 ? -4.534 7.198 -5.574 1.00 95.25 80 ARG A N 1
ATOM 655 C CA . ARG A 1 80 ? -3.583 8.146 -6.170 1.00 95.25 80 ARG A CA 1
ATOM 656 C C . ARG A 1 80 ? -2.210 8.052 -5.515 1.00 95.25 80 ARG A C 1
ATOM 658 O O . ARG A 1 80 ? -1.215 8.031 -6.227 1.00 95.25 80 ARG A O 1
ATOM 665 N N . ALA A 1 81 ? -2.150 7.934 -4.190 1.00 95.62 81 ALA A N 1
ATOM 666 C CA . ALA A 1 81 ? -0.893 7.713 -3.482 1.00 95.62 81 ALA A CA 1
ATOM 667 C C . ALA A 1 81 ? -0.253 6.376 -3.894 1.00 95.62 81 ALA A C 1
ATOM 669 O O . ALA A 1 81 ? 0.941 6.321 -4.183 1.00 95.62 81 ALA A O 1
ATOM 670 N N . ALA A 1 82 ? -1.054 5.308 -3.999 1.00 96.50 82 ALA A N 1
ATOM 671 C CA . ALA A 1 82 ? -0.569 4.007 -4.451 1.00 96.50 82 ALA A CA 1
ATOM 672 C C . ALA A 1 82 ? 0.001 4.050 -5.881 1.00 96.50 82 ALA A C 1
ATOM 674 O O . ALA A 1 82 ? 1.037 3.442 -6.137 1.00 96.50 82 ALA A O 1
ATOM 675 N N . GLU A 1 83 ? -0.649 4.785 -6.787 1.00 95.62 83 GLU A N 1
ATOM 676 C CA . GLU A 1 83 ? -0.208 5.018 -8.169 1.00 95.62 83 GLU A CA 1
ATOM 677 C C . GLU A 1 83 ? 1.010 5.948 -8.264 1.00 95.62 83 GLU A C 1
ATOM 679 O O . GLU A 1 83 ? 1.836 5.762 -9.149 1.00 95.62 83 GLU A O 1
ATOM 684 N N . GLY A 1 84 ? 1.134 6.930 -7.368 1.00 94.44 84 GLY A N 1
ATOM 685 C CA . GLY A 1 84 ? 2.252 7.875 -7.343 1.00 94.44 84 GLY A CA 1
ATOM 686 C C . GLY A 1 84 ? 3.562 7.282 -6.817 1.00 94.44 84 GLY A C 1
ATOM 687 O O . GLY A 1 84 ? 4.630 7.734 -7.220 1.00 94.44 84 GLY A O 1
ATOM 688 N N . ILE A 1 85 ? 3.493 6.258 -5.953 1.00 93.94 85 ILE A N 1
ATOM 689 C CA . ILE A 1 85 ? 4.655 5.533 -5.388 1.00 93.94 85 ILE A CA 1
ATOM 690 C C . ILE A 1 85 ? 4.905 4.177 -6.090 1.00 93.94 85 ILE A C 1
ATOM 692 O O . ILE A 1 85 ? 5.755 3.393 -5.681 1.00 93.94 85 ILE A O 1
ATOM 696 N N . PRO A 1 86 ? 4.234 3.892 -7.207 1.00 95.44 86 PRO A N 1
ATOM 697 C CA . PRO A 1 86 ? 4.000 2.524 -7.698 1.00 95.44 86 PRO A CA 1
ATOM 698 C C . PRO A 1 86 ? 3.971 1.408 -6.628 1.00 95.44 86 PRO A C 1
ATOM 700 O O . PRO A 1 86 ? 4.792 0.485 -6.641 1.00 95.44 86 PRO A O 1
ATOM 703 N N . LEU A 1 87 ? 3.034 1.459 -5.669 1.00 96.81 87 LEU A N 1
ATOM 704 C CA . LEU A 1 87 ? 2.959 0.434 -4.620 1.00 96.81 87 LEU A CA 1
ATOM 705 C C . LEU A 1 87 ? 2.811 -0.972 -5.214 1.00 96.81 87 LEU A C 1
ATOM 707 O O . LEU A 1 87 ? 1.959 -1.234 -6.063 1.00 96.81 87 LEU A O 1
ATOM 711 N N . THR A 1 88 ? 3.625 -1.896 -4.709 1.00 97.00 88 THR A N 1
ATOM 712 C CA . THR A 1 88 ? 3.709 -3.273 -5.185 1.00 97.00 88 THR A CA 1
ATOM 713 C C . THR A 1 88 ? 2.674 -4.177 -4.530 1.00 97.00 88 THR A C 1
ATOM 715 O O . THR A 1 88 ? 2.124 -3.882 -3.462 1.00 97.00 88 THR A O 1
ATOM 718 N N . ASP A 1 89 ? 2.453 -5.341 -5.134 1.00 96.94 89 ASP A N 1
ATOM 719 C CA . ASP A 1 89 ? 1.605 -6.393 -4.568 1.00 96.94 89 ASP A CA 1
ATOM 720 C C . ASP A 1 89 ? 2.088 -6.817 -3.169 1.00 96.94 89 ASP A C 1
ATOM 722 O O . ASP A 1 89 ? 1.272 -7.080 -2.279 1.00 96.94 89 ASP A O 1
ATOM 726 N N . ARG A 1 90 ? 3.412 -6.813 -2.959 1.00 97.00 90 ARG A N 1
ATOM 727 C CA . ARG A 1 90 ? 4.065 -7.097 -1.678 1.00 97.00 90 ARG A CA 1
ATOM 728 C C . ARG A 1 90 ? 3.789 -6.020 -0.626 1.00 97.00 90 ARG A C 1
ATOM 730 O O . ARG A 1 90 ? 3.545 -6.384 0.529 1.00 97.00 90 ARG A O 1
ATOM 737 N N . HIS A 1 91 ? 3.802 -4.733 -0.996 1.00 98.19 91 HIS A N 1
ATOM 738 C CA . HIS A 1 91 ? 3.415 -3.643 -0.087 1.00 98.19 91 HIS A CA 1
ATOM 739 C C . HIS A 1 91 ? 1.961 -3.805 0.360 1.00 98.19 91 HIS A C 1
ATOM 741 O O . HIS A 1 91 ? 1.673 -3.773 1.556 1.00 98.19 91 HIS A O 1
ATOM 747 N N . ALA A 1 92 ? 1.052 -4.047 -0.589 1.00 98.19 92 ALA A N 1
ATOM 748 C CA . ALA A 1 92 ? -0.365 -4.208 -0.284 1.00 98.19 92 ALA A CA 1
ATOM 749 C C . ALA A 1 92 ? -0.609 -5.391 0.665 1.00 98.19 92 ALA A C 1
ATOM 751 O O . ALA A 1 92 ? -1.299 -5.249 1.675 1.00 98.19 92 ALA A O 1
ATOM 752 N N . ARG A 1 93 ? 0.026 -6.541 0.402 1.00 98.00 93 ARG A N 1
ATOM 753 C CA . ARG A 1 93 ? -0.030 -7.701 1.301 1.00 98.00 93 ARG A CA 1
ATOM 754 C C . ARG A 1 93 ? 0.459 -7.365 2.713 1.00 98.00 93 ARG A C 1
ATOM 756 O O . ARG A 1 93 ? -0.217 -7.712 3.676 1.00 98.00 93 ARG A O 1
ATOM 763 N N . HIS A 1 94 ? 1.583 -6.652 2.837 1.00 98.44 94 HIS A N 1
ATOM 764 C CA . HIS A 1 94 ? 2.130 -6.241 4.139 1.00 98.44 94 HIS A CA 1
ATOM 765 C C . HIS A 1 94 ? 1.123 -5.437 4.959 1.00 98.44 94 HIS A C 1
ATOM 767 O O . HIS A 1 94 ? 0.903 -5.711 6.139 1.00 98.44 94 HIS A O 1
ATOM 773 N N . ILE A 1 95 ? 0.499 -4.447 4.318 1.00 98.25 95 ILE A N 1
ATOM 774 C CA . ILE A 1 95 ? -0.485 -3.565 4.947 1.00 98.25 95 ILE A CA 1
ATOM 775 C C . ILE A 1 95 ? -1.705 -4.376 5.395 1.00 98.25 95 ILE A C 1
ATOM 777 O O . ILE A 1 95 ? -2.139 -4.235 6.539 1.00 98.25 95 ILE A O 1
ATOM 781 N N . ILE A 1 96 ? -2.220 -5.264 4.538 1.00 98.38 96 ILE A N 1
ATOM 782 C CA . ILE A 1 96 ? -3.345 -6.151 4.870 1.00 98.38 96 ILE A CA 1
ATOM 783 C C . ILE A 1 96 ? -3.016 -7.001 6.100 1.00 98.38 96 ILE A C 1
ATOM 785 O O . ILE A 1 96 ? -3.817 -7.051 7.036 1.00 98.38 96 ILE A O 1
ATOM 789 N N . ASP A 1 97 ? -1.840 -7.630 6.135 1.00 97.44 97 ASP A N 1
ATOM 790 C CA . ASP A 1 97 ? -1.426 -8.482 7.252 1.00 97.44 97 ASP A CA 1
ATOM 791 C C . ASP A 1 97 ? -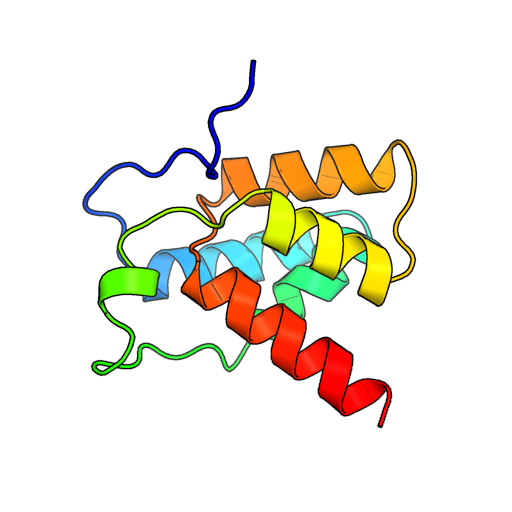1.328 -7.683 8.563 1.00 97.44 97 ASP A C 1
ATOM 793 O O . ASP A 1 97 ? -1.797 -8.139 9.609 1.00 97.44 97 ASP A O 1
ATOM 797 N N . LYS A 1 98 ? -0.791 -6.456 8.520 1.00 97.50 98 LYS A N 1
ATOM 798 C CA . LYS A 1 98 ? -0.735 -5.551 9.683 1.00 97.50 98 LYS A CA 1
ATOM 799 C C . LYS A 1 98 ? -2.125 -5.135 10.162 1.00 97.50 98 LYS A C 1
ATOM 801 O O . LYS A 1 98 ? -2.375 -5.152 11.367 1.00 97.50 98 LYS A O 1
ATOM 806 N N . LEU A 1 99 ? -3.021 -4.765 9.248 1.00 96.69 99 LEU A N 1
ATOM 807 C CA . LEU A 1 99 ? -4.384 -4.348 9.586 1.00 96.69 99 LEU A CA 1
ATOM 808 C C . LEU A 1 99 ? -5.194 -5.503 10.182 1.00 96.69 99 LEU A C 1
ATOM 810 O O . LEU A 1 99 ? -5.873 -5.311 11.188 1.00 96.69 99 LEU A O 1
ATOM 814 N N . LYS A 1 100 ? -5.072 -6.712 9.622 1.00 96.62 100 LYS A N 1
ATOM 815 C CA . LYS A 1 100 ? -5.726 -7.913 10.162 1.00 96.62 100 LYS A CA 1
ATOM 816 C C . LYS A 1 100 ? -5.222 -8.261 11.562 1.00 96.62 100 LYS A C 1
ATOM 818 O O . LYS A 1 100 ? -6.039 -8.516 12.437 1.00 96.62 100 LYS A O 1
ATOM 823 N N . ARG A 1 101 ? -3.906 -8.203 11.807 1.00 94.12 101 ARG A N 1
ATOM 824 C CA . ARG A 1 101 ? -3.327 -8.470 13.139 1.00 94.12 101 ARG A CA 1
ATOM 825 C C . ARG A 1 101 ? -3.761 -7.472 14.211 1.00 94.12 101 ARG A C 1
ATOM 827 O O . ARG A 1 101 ? -3.812 -7.844 15.367 1.00 94.12 101 ARG A O 1
ATOM 834 N N . ARG A 1 102 ? -4.046 -6.218 13.850 1.00 88.62 102 ARG A N 1
ATOM 835 C CA . ARG A 1 102 ? -4.530 -5.197 14.800 1.00 88.62 102 ARG A CA 1
ATOM 836 C C . ARG A 1 102 ? -6.004 -5.355 15.173 1.00 88.62 102 ARG A C 1
ATOM 838 O O . ARG A 1 102 ? -6.447 -4.715 16.118 1.00 88.62 102 ARG A O 1
ATOM 845 N N . ARG A 1 103 ? -6.762 -6.123 14.386 1.00 79.69 103 ARG A N 1
ATOM 846 C CA . ARG A 1 103 ? -8.182 -6.414 14.622 1.00 79.69 103 ARG A CA 1
ATOM 847 C C . ARG A 1 103 ? -8.409 -7.722 15.391 1.00 79.69 103 ARG A C 1
ATOM 849 O O . ARG A 1 103 ? -9.527 -7.926 15.852 1.00 79.69 103 ARG A O 1
ATOM 856 N N . ALA A 1 104 ? -7.402 -8.594 15.448 1.00 66.06 104 ALA A N 1
ATOM 857 C CA . ALA A 1 104 ? -7.407 -9.837 16.219 1.00 66.06 104 ALA A CA 1
ATOM 858 C C . ALA A 1 104 ? -7.023 -9.561 17.676 1.00 66.06 104 ALA A C 1
ATOM 860 O O . ALA A 1 104 ? -7.593 -10.242 18.552 1.00 66.06 104 ALA A O 1
#

Sequence (104 aa):
MRGRRVPFDAPAHFERLTEEALRVAEREPPYVGRLLRLLADCRPLAELAHEQERGAHYDRLDLIADLAGIHDDDRLQWYRAAEGIPLTDRHARHIIDKLKRRRA

Radius of gyration: 12.47 Å; Cα contacts (8 Å, |Δi|>4): 127; chains: 1; bounding box: 29×31×34 Å

Secondary structure (DSSP, 8-state):
---SB----TT--HHHHHHHHHHHTTTS-HHHHHHHGGGTT----GGGHHHHSSBPBHHHHHHHHHHHT--HHHHHHHHHHHHHTT-BHHHHHHHHHHHHHHH-